Protein AF-A0A1A6HPC7-F1 (afdb_monomer_lite)

Sequence (100 aa):
SPCDPTFILSCAPCNVICSIIFQNRFDYKDQDFLTLMEKVNENVRILSSPWLQTNHNQQSEFTLEHLTITVSDLFGAGTETTSTTLRYALLLLLKHPHVT

Organism: Neotoma lepida (NCBI:txid56216)

Secondary structure (DSSP, 8-state):
----HHHHHHHHHHHHHHHHHHS----TT-HHHHHHHHHHHHHHHHHTSHHHHHHTTS----SHHHHHHHHHHHHHHHHHHHHHHHHHHHHHHHH-GGG-

Foldseek 3Di:
DPPPCLLVLLLVLVQVLCCVVVVDGDDSPHPVSVVVVVVLVVVVVVCPDVVVVVCPVDDPPDDVVVVVVVSSCCSVVRRVVRSVVVVVVVVVCVVCVVVD

Inter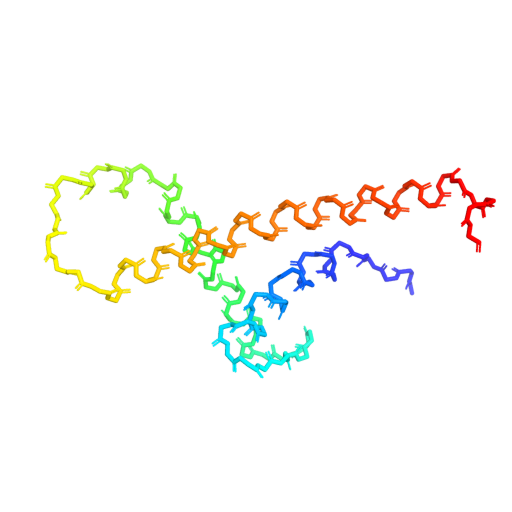Pro domains:
  IPR001128 Cytochrome P450 [PF00067] (54-99)
  IPR036396 Cytochrome P450 superfamily [G3DSA:1.10.630.10] (1-54)
  IPR036396 Cytochrome P450 superfamily [G3DSA:1.10.630.10] (55-100)
  IPR036396 Cytochrome P450 superfamily [SSF48264] (2-99)
  IPR050182 Cytochrome P450 family 2 [PTHR24300] (55-99)

pLDDT: mean 73.65, std 10.88, range [44.19, 90.75]

Structure (mmCIF, N/CA/C/O backbone):
data_AF-A0A1A6HPC7-F1
#
_entry.id   AF-A0A1A6HPC7-F1
#
loop_
_atom_site.group_PDB
_atom_site.id
_atom_site.type_symbol
_atom_site.label_atom_id
_atom_site.label_alt_id
_atom_site.label_comp_id
_atom_site.label_asym_id
_atom_site.label_entity_id
_atom_site.label_seq_id
_atom_site.pdbx_PDB_ins_code
_atom_site.Cartn_x
_atom_site.Cartn_y
_atom_site.Cartn_z
_atom_site.occupancy
_atom_site.B_iso_or_equiv
_atom_site.auth_seq_id
_atom_site.auth_comp_id
_atom_site.auth_asym_id
_atom_site.auth_atom_id
_atom_site.pdbx_PDB_model_num
ATOM 1 N N . SER A 1 1 ? 2.370 12.347 -19.852 1.00 44.19 1 SER A N 1
ATOM 2 C CA . SER A 1 1 ? 3.650 12.168 -19.139 1.00 44.19 1 SER A CA 1
ATOM 3 C C . SER A 1 1 ? 3.810 10.719 -18.753 1.00 44.19 1 SER A C 1
ATOM 5 O O . SER A 1 1 ? 2.773 10.102 -18.523 1.00 44.19 1 SER A O 1
ATOM 7 N N . PRO A 1 2 ? 5.033 10.161 -18.697 1.00 55.38 2 PRO A N 1
ATOM 8 C CA . PRO A 1 2 ? 5.208 8.819 -18.156 1.00 55.38 2 PRO A CA 1
ATOM 9 C C . PRO A 1 2 ? 4.604 8.823 -16.750 1.00 55.38 2 PRO A C 1
ATOM 11 O O . PRO A 1 2 ? 4.884 9.728 -15.963 1.00 55.38 2 PRO A O 1
ATOM 14 N N . CYS A 1 3 ? 3.667 7.913 -16.494 1.00 60.69 3 CYS A N 1
ATOM 15 C CA . CYS A 1 3 ? 3.050 7.777 -15.183 1.00 60.69 3 CYS A CA 1
ATOM 16 C C . CYS A 1 3 ? 4.166 7.503 -14.175 1.00 60.69 3 CYS A C 1
ATOM 18 O O . CYS A 1 3 ? 4.925 6.562 -14.381 1.00 60.69 3 CYS A O 1
ATOM 20 N N . ASP A 1 4 ? 4.291 8.320 -13.129 1.00 69.94 4 ASP A N 1
ATOM 21 C CA . ASP A 1 4 ? 5.218 8.035 -12.036 1.00 69.94 4 ASP A CA 1
ATOM 22 C C . ASP A 1 4 ? 4.735 6.758 -11.322 1.00 69.94 4 ASP A C 1
ATOM 24 O O . ASP A 1 4 ? 3.683 6.781 -10.673 1.00 69.94 4 ASP A O 1
ATOM 28 N N . PRO A 1 5 ? 5.447 5.622 -11.455 1.00 74.25 5 PRO A N 1
ATOM 29 C CA . PRO A 1 5 ? 4.994 4.361 -10.886 1.00 74.25 5 PRO A CA 1
ATOM 30 C C . PRO A 1 5 ? 5.111 4.361 -9.359 1.00 74.25 5 PRO A C 1
ATOM 32 O O . PRO A 1 5 ? 4.539 3.485 -8.720 1.00 74.25 5 PRO A O 1
ATOM 35 N N . THR A 1 6 ? 5.810 5.336 -8.761 1.00 76.12 6 THR A N 1
ATOM 36 C CA . THR A 1 6 ? 6.028 5.434 -7.311 1.00 76.12 6 THR A 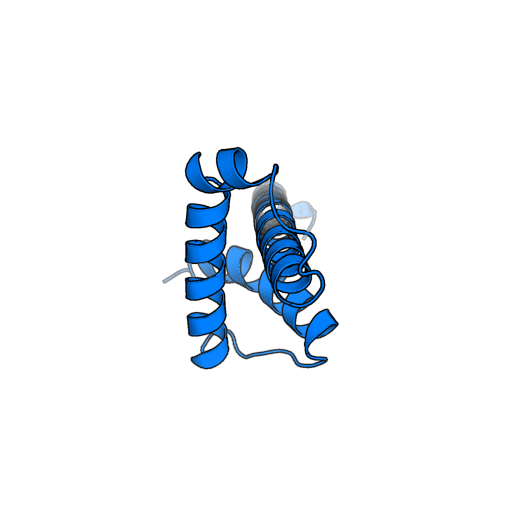CA 1
ATOM 37 C C . THR A 1 6 ? 4.725 5.346 -6.528 1.00 76.12 6 THR A C 1
ATOM 39 O O . THR A 1 6 ? 4.655 4.623 -5.540 1.00 76.12 6 THR A O 1
ATOM 42 N N . PHE A 1 7 ? 3.684 6.034 -6.993 1.00 73.50 7 PHE A N 1
ATOM 43 C CA . PHE A 1 7 ? 2.384 6.026 -6.333 1.00 73.50 7 PHE A CA 1
ATOM 44 C C . PHE A 1 7 ? 1.715 4.646 -6.403 1.00 73.50 7 PHE A C 1
ATOM 46 O O . PHE A 1 7 ? 1.334 4.080 -5.383 1.00 73.50 7 PHE A O 1
ATOM 53 N N . ILE A 1 8 ? 1.642 4.055 -7.600 1.00 77.88 8 ILE A N 1
ATOM 54 C CA . ILE A 1 8 ? 0.987 2.756 -7.821 1.00 77.88 8 ILE A CA 1
ATOM 55 C C . ILE A 1 8 ? 1.718 1.637 -7.072 1.00 77.88 8 ILE A C 1
ATOM 57 O O . ILE A 1 8 ? 1.077 0.780 -6.468 1.00 77.88 8 ILE A O 1
AT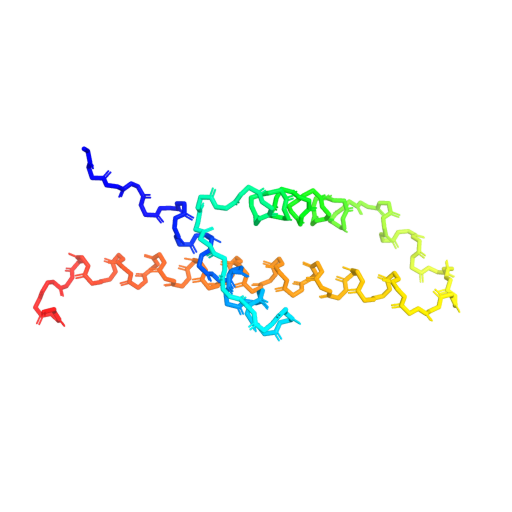OM 61 N N . LEU A 1 9 ? 3.052 1.658 -7.078 1.00 80.62 9 LEU A N 1
ATOM 62 C CA . LEU A 1 9 ? 3.875 0.666 -6.390 1.00 80.62 9 LEU A CA 1
ATOM 63 C C . LEU A 1 9 ? 3.709 0.719 -4.870 1.00 80.62 9 LEU A C 1
ATOM 65 O O . LEU A 1 9 ? 3.746 -0.326 -4.227 1.00 80.62 9 LEU A O 1
ATOM 69 N N . SER A 1 10 ? 3.460 1.902 -4.308 1.00 73.81 10 SER A N 1
ATOM 70 C CA . SER A 1 10 ? 3.151 2.064 -2.886 1.00 73.81 10 SER A CA 1
ATOM 71 C C . SER A 1 10 ? 1.705 1.699 -2.545 1.00 73.81 10 SER A C 1
ATOM 73 O O . SER A 1 10 ? 1.451 1.200 -1.457 1.00 73.81 10 SER A O 1
ATOM 75 N N . CYS A 1 11 ? 0.749 1.880 -3.457 1.00 73.75 11 CYS A N 1
ATOM 76 C CA . CYS A 1 11 ? -0.654 1.540 -3.198 1.00 73.75 11 CYS A CA 1
ATOM 77 C C . CYS A 1 11 ? -0.999 0.063 -3.451 1.00 73.75 11 CYS A C 1
ATOM 79 O O . CYS A 1 11 ? -1.933 -0.464 -2.845 1.00 73.75 11 CYS A O 1
ATOM 81 N N . ALA A 1 12 ? -0.289 -0.622 -4.349 1.00 81.56 12 ALA A N 1
ATOM 82 C CA . ALA A 1 12 ? -0.597 -2.006 -4.713 1.00 81.56 12 ALA A CA 1
ATOM 83 C C . ALA A 1 12 ? -0.516 -3.005 -3.536 1.00 81.56 12 ALA A C 1
ATOM 85 O O . ALA A 1 12 ? -1.453 -3.792 -3.377 1.00 81.56 12 ALA A O 1
ATOM 86 N N . PRO A 1 13 ? 0.515 -2.976 -2.668 1.00 79.81 13 PRO A N 1
ATOM 87 C CA . PRO A 1 13 ? 0.605 -3.881 -1.521 1.00 79.81 13 PRO A CA 1
ATOM 88 C C . PRO A 1 13 ? -0.535 -3.663 -0.526 1.00 79.81 13 PRO A C 1
ATOM 90 O O . PRO A 1 13 ? -1.174 -4.615 -0.082 1.00 79.81 13 PRO A O 1
ATOM 93 N N . CYS A 1 14 ? -0.849 -2.399 -0.246 1.00 77.94 14 CYS A N 1
ATOM 94 C CA . CYS A 1 14 ? -1.966 -2.007 0.595 1.00 77.94 14 CYS A CA 1
ATOM 95 C C . CYS A 1 14 ? -3.295 -2.569 0.101 1.00 77.94 14 CYS A C 1
ATOM 97 O O . CYS A 1 14 ? -4.091 -3.074 0.884 1.00 77.94 14 CYS A O 1
ATOM 99 N N . ASN A 1 15 ? -3.536 -2.513 -1.207 1.00 77.50 15 ASN A N 1
ATOM 100 C CA . ASN A 1 15 ? -4.775 -3.008 -1.794 1.00 77.50 15 ASN A CA 1
ATOM 101 C C . ASN A 1 15 ? -4.860 -4.547 -1.738 1.00 77.50 15 ASN A C 1
ATOM 103 O O . ASN A 1 15 ? -5.939 -5.111 -1.561 1.00 77.50 15 ASN A O 1
ATOM 107 N N . VAL A 1 16 ? -3.719 -5.246 -1.812 1.00 83.25 16 VAL A N 1
ATOM 108 C CA . VAL A 1 16 ? -3.651 -6.694 -1.549 1.00 83.25 16 VAL A CA 1
ATOM 109 C C . VAL A 1 16 ? -4.012 -6.997 -0.093 1.00 83.25 16 VAL A C 1
ATOM 111 O O . VAL A 1 16 ? -4.847 -7.867 0.145 1.00 83.25 16 VAL A O 1
ATOM 114 N N . ILE A 1 17 ? -3.470 -6.252 0.870 1.00 81.69 17 ILE A N 1
ATOM 115 C CA . ILE A 1 17 ? -3.791 -6.418 2.296 1.00 81.69 17 ILE A CA 1
ATOM 116 C C . ILE A 1 17 ? -5.275 -6.111 2.559 1.00 81.69 17 ILE A C 1
ATOM 118 O O . ILE A 1 17 ? -5.965 -6.920 3.181 1.00 81.69 17 ILE A O 1
ATOM 122 N N . CYS A 1 18 ? -5.808 -5.017 2.001 1.00 75.81 18 CYS A N 1
ATOM 123 C CA . CYS A 1 18 ? -7.238 -4.701 2.036 1.00 75.81 18 CYS A CA 1
ATOM 124 C C . CYS A 1 18 ? -8.090 -5.845 1.476 1.00 75.81 18 CYS A C 1
ATOM 126 O O . CYS A 1 18 ? -9.116 -6.177 2.059 1.00 75.81 18 CYS A O 1
ATOM 128 N N . SER A 1 19 ? -7.659 -6.494 0.392 1.00 80.44 19 SER A N 1
ATOM 129 C CA . SER A 1 19 ? -8.392 -7.629 -0.179 1.00 80.44 19 SER A CA 1
ATOM 130 C C . SER A 1 19 ? -8.392 -8.870 0.711 1.00 80.44 19 SER A C 1
ATOM 132 O O . SER A 1 19 ? -9.344 -9.639 0.670 1.00 80.44 19 SER A O 1
ATOM 134 N N . ILE A 1 20 ? -7.376 -9.053 1.556 1.00 80.94 20 ILE A N 1
ATOM 135 C CA . ILE A 1 20 ? -7.340 -10.151 2.528 1.00 80.94 20 ILE A CA 1
ATOM 136 C C . ILE A 1 20 ? -8.296 -9.847 3.689 1.00 80.94 20 ILE A C 1
ATOM 138 O O . ILE A 1 20 ? -9.091 -10.705 4.068 1.00 80.94 20 ILE A O 1
ATOM 142 N N . ILE A 1 21 ? -8.252 -8.618 4.212 1.00 76.25 21 ILE A N 1
ATOM 143 C CA . ILE A 1 21 ? -9.010 -8.198 5.401 1.00 76.25 21 ILE A CA 1
ATOM 144 C C . ILE A 1 21 ? -10.493 -7.972 5.084 1.00 76.25 21 ILE A C 1
ATOM 146 O O . ILE A 1 21 ? -11.365 -8.467 5.792 1.00 76.25 21 ILE A O 1
ATOM 150 N N . PHE A 1 22 ? -10.784 -7.231 4.018 1.00 77.06 22 PHE A N 1
ATOM 151 C CA . PHE A 1 22 ? -12.135 -6.792 3.659 1.00 77.06 22 PHE A CA 1
ATOM 152 C C . PHE A 1 22 ? -12.772 -7.643 2.559 1.00 77.06 22 PHE A C 1
ATOM 154 O O . PHE A 1 22 ? -13.911 -7.382 2.181 1.00 77.06 22 PHE A O 1
ATOM 161 N N . GLN A 1 23 ? -12.044 -8.630 2.017 1.00 78.50 23 GLN A N 1
ATOM 162 C CA . GLN A 1 23 ? -12.482 -9.454 0.879 1.00 78.50 23 GLN A CA 1
ATOM 163 C C . GLN A 1 23 ? -12.876 -8.624 -0.361 1.00 78.50 23 GLN A C 1
ATOM 165 O O . GLN A 1 23 ? -13.568 -9.116 -1.250 1.00 78.50 23 GLN A O 1
ATOM 170 N N . ASN A 1 24 ? -12.412 -7.369 -0.447 1.00 72.56 24 ASN A N 1
ATOM 171 C CA . ASN A 1 24 ? -12.712 -6.437 -1.531 1.00 72.56 24 ASN A CA 1
ATOM 172 C C . ASN A 1 24 ? -11.440 -5.744 -2.042 1.00 72.56 24 ASN A C 1
ATOM 174 O O . ASN A 1 24 ? -10.524 -5.462 -1.268 1.00 72.56 24 ASN A O 1
ATOM 178 N N . ARG A 1 25 ? -11.388 -5.453 -3.346 1.00 71.12 25 ARG A N 1
ATOM 179 C CA . ARG A 1 25 ? -10.321 -4.643 -3.957 1.00 71.12 25 ARG A CA 1
ATOM 180 C C . ARG A 1 25 ? -10.872 -3.257 -4.253 1.00 71.12 25 ARG A C 1
ATOM 182 O O . ARG A 1 25 ? -11.910 -3.142 -4.898 1.00 71.12 25 ARG A O 1
ATOM 189 N N . PHE A 1 26 ? -10.169 -2.228 -3.804 1.00 76.12 26 PHE A N 1
ATOM 190 C CA . PHE A 1 26 ? -10.578 -0.842 -4.008 1.00 76.12 26 PHE A CA 1
ATOM 191 C C . PHE A 1 26 ? -9.917 -0.267 -5.265 1.00 76.12 26 PHE A C 1
ATOM 193 O O . PHE A 1 26 ? -8.815 -0.680 -5.636 1.00 76.12 26 PHE A O 1
ATOM 200 N N . ASP A 1 27 ? -10.575 0.670 -5.948 1.00 78.25 27 ASP A N 1
ATOM 201 C CA . ASP A 1 27 ? -9.925 1.433 -7.019 1.00 78.25 27 ASP A CA 1
ATOM 202 C C . ASP A 1 27 ? -8.835 2.333 -6.407 1.00 78.25 27 ASP A C 1
ATOM 204 O O . ASP A 1 27 ? -8.977 2.830 -5.294 1.00 78.25 27 ASP A O 1
ATOM 208 N N . TYR A 1 28 ? -7.735 2.582 -7.117 1.00 74.75 28 TYR A N 1
ATOM 209 C CA . TYR A 1 28 ? -6.679 3.478 -6.626 1.00 74.75 28 TYR A CA 1
ATOM 210 C C . TYR A 1 28 ? -7.112 4.951 -6.535 1.00 74.75 28 TYR A C 1
ATOM 212 O O . TYR A 1 28 ? -6.387 5.768 -5.972 1.00 74.75 28 TYR A O 1
ATOM 220 N N . LYS A 1 29 ? -8.271 5.297 -7.102 1.00 77.50 29 LYS A N 1
ATOM 221 C CA . LYS A 1 29 ? -8.938 6.598 -6.963 1.00 77.50 29 LYS A CA 1
ATOM 222 C C . LYS A 1 29 ? -10.078 6.578 -5.945 1.00 77.50 29 LYS A C 1
ATOM 224 O O . LYS A 1 29 ? -10.755 7.590 -5.791 1.00 77.50 29 LYS A O 1
ATOM 229 N N . ASP A 1 30 ? -10.331 5.436 -5.312 1.00 84.25 30 ASP A N 1
ATOM 230 C CA . ASP A 1 30 ? -11.373 5.308 -4.306 1.00 84.25 30 ASP A CA 1
ATOM 231 C C . ASP A 1 30 ? -11.015 6.152 -3.077 1.00 84.25 30 ASP A C 1
ATOM 233 O O . ASP A 1 30 ? -9.931 6.026 -2.500 1.00 84.25 30 ASP A O 1
ATOM 237 N N . GLN A 1 31 ? -11.920 7.050 -2.697 1.00 79.69 31 GLN A N 1
ATOM 238 C CA . GLN A 1 31 ? -11.634 8.027 -1.657 1.00 79.69 31 GLN A CA 1
ATOM 239 C C . GLN A 1 31 ? -11.595 7.399 -0.260 1.00 79.69 31 GLN A C 1
ATOM 241 O O . GLN A 1 31 ? -10.846 7.877 0.596 1.00 79.69 31 GLN A O 1
ATOM 246 N N . ASP A 1 32 ? -12.333 6.309 -0.036 1.00 77.81 32 ASP A N 1
ATOM 247 C CA . ASP A 1 32 ? -12.298 5.574 1.228 1.00 77.81 32 ASP A CA 1
ATOM 248 C C . ASP A 1 32 ? -10.962 4.839 1.367 1.00 77.81 32 ASP A C 1
ATOM 250 O O . ASP A 1 32 ? -10.343 4.870 2.433 1.00 77.81 32 ASP A O 1
ATOM 254 N N . PHE A 1 33 ? -10.455 4.264 0.273 1.00 76.50 33 PHE A N 1
ATOM 255 C CA . PHE A 1 33 ? -9.125 3.662 0.229 1.00 76.50 33 PHE A CA 1
ATOM 256 C C . PHE A 1 33 ? -8.013 4.689 0.464 1.00 76.50 33 PHE A C 1
ATOM 258 O O . PHE A 1 33 ? -7.115 4.444 1.268 1.00 76.50 33 PHE A O 1
ATOM 265 N N . LEU A 1 34 ? -8.076 5.857 -0.180 1.00 76.94 34 LEU A N 1
ATOM 266 C CA . LEU A 1 34 ? -7.095 6.927 0.032 1.00 76.94 34 LEU A CA 1
ATOM 267 C C . LEU A 1 34 ? -7.133 7.462 1.472 1.00 76.94 34 LEU A C 1
ATOM 269 O O . LEU A 1 34 ? -6.082 7.648 2.085 1.00 76.94 34 LEU A O 1
ATOM 273 N N . THR A 1 35 ? -8.328 7.618 2.047 1.00 81.31 35 THR A N 1
ATOM 274 C CA . THR A 1 35 ? -8.506 8.019 3.454 1.00 81.31 35 THR A CA 1
ATOM 275 C C . THR A 1 35 ? -7.960 6.960 4.413 1.00 81.31 35 THR A C 1
ATOM 277 O O . THR A 1 35 ? -7.345 7.285 5.429 1.00 81.31 35 THR A O 1
ATOM 280 N N . LEU A 1 36 ? -8.161 5.676 4.104 1.00 75.81 36 LEU A N 1
ATOM 281 C CA . LEU A 1 36 ? -7.591 4.571 4.868 1.00 75.81 36 LEU A CA 1
ATOM 282 C C . LEU A 1 36 ? -6.060 4.591 4.807 1.00 75.81 36 LEU A C 1
ATOM 284 O O . LEU A 1 36 ? -5.417 4.454 5.844 1.00 75.81 36 LEU A O 1
ATOM 288 N N . MET A 1 37 ? -5.477 4.798 3.624 1.00 74.62 37 MET A N 1
ATOM 289 C CA . MET A 1 37 ? -4.027 4.917 3.442 1.00 74.62 37 MET A CA 1
ATOM 290 C C . MET A 1 37 ? -3.430 6.063 4.255 1.00 74.62 37 MET A C 1
ATOM 292 O O . MET A 1 37 ? -2.392 5.889 4.893 1.00 74.62 37 MET A O 1
ATOM 296 N N . GLU A 1 38 ? -4.088 7.221 4.263 1.00 78.94 38 GLU A N 1
ATOM 297 C CA . GLU A 1 38 ? -3.649 8.379 5.038 1.00 78.94 38 GLU A CA 1
ATOM 298 C C . GLU A 1 38 ? -3.666 8.073 6.539 1.00 78.94 38 GLU A C 1
ATOM 300 O O . GLU A 1 38 ? -2.657 8.264 7.217 1.00 78.94 38 GLU A O 1
ATOM 305 N N . LYS A 1 39 ? -4.753 7.471 7.038 1.00 72.19 39 LYS A N 1
ATOM 306 C CA . LYS A 1 39 ? -4.868 7.046 8.442 1.00 72.19 39 LYS A CA 1
ATOM 307 C C . LYS A 1 39 ? -3.841 5.986 8.829 1.00 72.19 39 LYS A C 1
ATOM 309 O O . LYS A 1 39 ? -3.276 6.055 9.915 1.00 72.19 39 LYS A O 1
ATOM 314 N N . VAL A 1 40 ? -3.574 5.017 7.955 1.00 72.38 40 VAL A N 1
ATOM 315 C CA . VAL A 1 40 ? -2.529 4.005 8.168 1.00 72.38 40 VAL A CA 1
ATOM 316 C C . VAL A 1 40 ? -1.157 4.673 8.267 1.00 72.38 40 VAL A C 1
ATOM 318 O O . VAL A 1 40 ? -0.400 4.377 9.188 1.00 72.38 40 VAL A O 1
ATOM 321 N N . ASN A 1 41 ? -0.849 5.611 7.371 1.00 72.56 41 ASN A N 1
ATOM 322 C CA . ASN A 1 41 ? 0.417 6.340 7.383 1.00 72.56 41 ASN A CA 1
ATOM 323 C C . ASN A 1 41 ? 0.578 7.205 8.648 1.00 72.56 41 ASN A C 1
ATOM 325 O O . ASN A 1 41 ? 1.654 7.248 9.247 1.00 72.56 41 ASN A O 1
ATOM 329 N N . GLU A 1 42 ? -0.493 7.858 9.102 1.00 72.62 42 GLU A N 1
ATOM 330 C CA . GLU A 1 42 ? -0.491 8.581 10.376 1.00 72.62 42 GLU A CA 1
ATOM 331 C C . GLU A 1 42 ? -0.314 7.649 11.575 1.00 72.62 42 GLU A C 1
ATOM 333 O O . GLU A 1 42 ? 0.492 7.943 12.457 1.00 72.62 42 GLU A O 1
ATOM 338 N N . ASN A 1 43 ? -0.989 6.500 11.587 1.00 67.69 43 ASN A N 1
ATOM 339 C CA . ASN A 1 43 ? -0.850 5.509 12.648 1.00 67.69 43 ASN A CA 1
ATOM 340 C C . ASN A 1 43 ? 0.571 4.947 12.720 1.00 67.69 43 ASN A C 1
ATOM 342 O O . ASN A 1 43 ? 1.110 4.847 13.816 1.00 67.69 43 ASN A O 1
ATOM 346 N N . VAL A 1 44 ? 1.215 4.647 11.587 1.00 67.31 44 VAL A N 1
ATOM 347 C CA . VAL A 1 44 ? 2.628 4.222 11.545 1.00 67.31 44 VAL A CA 1
ATOM 348 C C . VAL A 1 44 ? 3.544 5.318 12.102 1.00 67.31 44 VAL A C 1
ATOM 350 O O . VAL A 1 44 ? 4.463 5.033 12.874 1.00 67.31 44 VAL A O 1
ATOM 353 N N . ARG A 1 45 ? 3.275 6.592 11.786 1.00 68.56 45 ARG A N 1
ATOM 354 C CA . ARG A 1 45 ? 4.008 7.744 12.345 1.00 68.56 45 ARG A CA 1
ATOM 355 C C . ARG A 1 45 ? 3.824 7.875 13.861 1.00 68.56 45 ARG A C 1
ATOM 357 O O . ARG A 1 45 ? 4.752 8.263 14.565 1.00 68.56 45 ARG A O 1
ATOM 364 N N . ILE A 1 46 ? 2.636 7.556 14.371 1.00 68.19 46 ILE A N 1
ATOM 365 C CA . ILE A 1 46 ? 2.337 7.568 15.806 1.00 68.19 46 ILE A CA 1
ATOM 366 C C . ILE A 1 46 ? 2.981 6.354 16.500 1.00 68.19 46 ILE A C 1
ATOM 368 O O . ILE A 1 46 ? 3.636 6.538 17.523 1.00 68.19 46 ILE A O 1
ATOM 372 N N . LEU A 1 47 ? 2.882 5.147 15.926 1.00 64.00 47 LEU A N 1
ATOM 373 C CA . LEU A 1 47 ? 3.488 3.890 16.410 1.00 64.00 47 LEU A CA 1
ATOM 374 C C . LEU A 1 47 ? 5.012 3.954 16.502 1.00 64.00 47 LEU A C 1
ATOM 376 O O . LEU A 1 47 ? 5.597 3.460 17.460 1.00 64.00 47 LEU A O 1
ATOM 380 N N . SER A 1 48 ? 5.651 4.619 15.543 1.00 64.56 48 SER A N 1
ATOM 381 C CA . SER A 1 48 ? 7.096 4.873 15.559 1.00 64.56 48 SER A CA 1
ATOM 382 C C . SER A 1 48 ? 7.518 5.957 16.560 1.00 64.56 48 SER A C 1
ATOM 384 O O . SER A 1 48 ? 8.715 6.141 16.798 1.00 64.56 48 SER A O 1
ATOM 386 N N . SER A 1 49 ? 6.569 6.667 17.184 1.00 71.81 49 SER A N 1
ATOM 387 C CA . SER A 1 49 ? 6.885 7.683 18.184 1.00 71.81 49 SER A CA 1
ATOM 388 C C . SER A 1 49 ? 7.254 7.053 19.542 1.00 71.81 49 SER A C 1
ATOM 390 O O . SER A 1 49 ? 6.675 6.041 19.946 1.00 71.81 49 SER A O 1
ATOM 392 N N . PRO A 1 50 ? 8.177 7.664 20.310 1.00 64.75 50 PRO A N 1
ATOM 393 C CA . PRO A 1 50 ? 8.605 7.138 21.611 1.00 64.75 50 PRO A CA 1
ATOM 394 C C . PRO A 1 50 ? 7.473 6.963 22.638 1.00 64.75 50 PRO A C 1
ATOM 396 O O . PRO A 1 50 ? 7.596 6.158 23.558 1.00 64.75 50 PRO A O 1
ATOM 399 N N . TRP A 1 51 ? 6.363 7.690 22.475 1.00 63.72 51 TRP A N 1
ATOM 400 C CA . TRP A 1 51 ? 5.218 7.689 23.388 1.00 63.72 51 TRP A CA 1
ATOM 401 C C . TRP A 1 51 ? 4.500 6.339 23.465 1.00 63.72 51 TRP A C 1
ATOM 403 O O . TRP A 1 51 ? 4.012 5.960 24.531 1.00 63.72 51 TRP A O 1
ATOM 413 N N . LEU A 1 52 ? 4.449 5.587 22.362 1.00 60.84 52 LEU A N 1
ATOM 414 C CA . LEU A 1 52 ? 3.849 4.251 22.364 1.00 60.84 52 LEU A CA 1
ATOM 415 C C . LEU A 1 52 ? 4.776 3.219 23.011 1.00 60.84 52 LEU A C 1
ATOM 417 O O . LEU A 1 52 ? 4.302 2.399 23.794 1.00 60.84 52 LEU A O 1
ATOM 421 N N . GLN A 1 53 ? 6.096 3.344 22.825 1.00 56.16 53 GLN A N 1
ATOM 422 C CA . GLN A 1 53 ? 7.084 2.485 23.493 1.00 56.16 53 GLN A CA 1
ATOM 423 C C . GLN A 1 53 ? 7.026 2.595 25.026 1.00 56.16 53 GLN A C 1
ATOM 425 O O . GLN A 1 53 ? 7.218 1.603 25.726 1.00 56.16 53 GLN A O 1
ATOM 430 N N . THR A 1 54 ? 6.687 3.771 25.563 1.00 56.16 54 THR A N 1
ATOM 431 C CA . THR A 1 54 ? 6.541 3.984 27.013 1.00 56.16 54 THR A CA 1
ATOM 432 C C . THR A 1 54 ? 5.240 3.434 27.613 1.00 56.16 54 THR A C 1
ATOM 434 O O . THR A 1 54 ? 5.190 3.218 28.821 1.00 56.16 54 THR A O 1
ATOM 437 N N . ASN A 1 55 ? 4.205 3.168 26.802 1.00 54.00 55 ASN A N 1
ATOM 438 C CA . ASN A 1 55 ? 2.911 2.633 27.261 1.00 54.00 55 ASN A CA 1
ATOM 439 C C . ASN A 1 55 ? 2.822 1.090 27.217 1.00 54.00 55 ASN A C 1
ATOM 441 O O . ASN A 1 55 ? 1.837 0.522 27.680 1.00 54.00 55 ASN A O 1
ATOM 445 N N . HIS A 1 56 ? 3.868 0.385 26.759 1.00 49.59 56 HIS A N 1
ATOM 446 C CA . HIS A 1 56 ? 3.919 -1.090 26.735 1.00 49.59 56 HIS A CA 1
ATOM 447 C C . HIS A 1 56 ? 3.789 -1.770 28.113 1.00 49.59 56 HIS A C 1
ATOM 449 O O . HIS A 1 56 ? 3.602 -2.984 28.175 1.00 49.59 56 HIS A O 1
ATOM 455 N N . ASN A 1 57 ? 3.871 -1.016 29.214 1.00 50.62 57 ASN A N 1
ATOM 456 C CA . ASN A 1 57 ? 3.760 -1.561 30.568 1.00 50.62 57 ASN A CA 1
ATOM 457 C C . ASN A 1 57 ? 2.336 -1.573 31.137 1.00 50.62 57 ASN A C 1
ATOM 459 O O . ASN A 1 57 ? 2.149 -2.071 32.248 1.00 50.62 57 ASN A O 1
ATOM 463 N N . GLN A 1 58 ? 1.329 -1.055 30.427 1.00 53.22 58 GLN A N 1
ATOM 464 C CA . GLN A 1 58 ? -0.014 -0.979 30.994 1.00 53.22 58 GLN A CA 1
ATOM 465 C C . GLN A 1 58 ? -1.102 -1.009 29.914 1.00 53.22 58 GLN A C 1
ATOM 467 O O . GLN A 1 58 ? -1.528 0.042 29.474 1.00 53.22 58 GLN A O 1
ATOM 472 N N . GLN A 1 59 ? -1.591 -2.192 29.521 1.00 49.34 59 GLN A N 1
ATOM 473 C CA . GLN A 1 59 ? -3.039 -2.472 29.514 1.00 49.34 59 GLN A CA 1
ATOM 474 C C . GLN A 1 59 ? -3.381 -3.860 28.976 1.00 49.34 59 GLN A C 1
ATOM 476 O O . GLN A 1 59 ? -3.050 -4.245 27.864 1.00 49.34 59 GLN A O 1
ATOM 481 N N . SER A 1 60 ? -4.134 -4.569 29.811 1.00 51.53 60 SER A N 1
ATOM 482 C CA . SER A 1 60 ? -4.819 -5.835 29.571 1.00 51.53 60 SER A CA 1
ATOM 483 C C . SER A 1 60 ? -6.229 -5.623 28.979 1.00 51.53 60 SER A C 1
ATOM 485 O O . SER A 1 60 ? -7.107 -6.461 29.173 1.00 51.53 60 SER A O 1
ATOM 487 N N . GLU A 1 61 ? -6.479 -4.536 28.243 1.00 51.38 61 GLU A N 1
ATOM 488 C CA . GLU A 1 61 ? -7.798 -4.251 27.650 1.00 51.38 61 GLU A CA 1
ATOM 489 C C . GLU A 1 61 ? -7.816 -4.648 26.166 1.00 51.38 61 GLU A C 1
ATOM 491 O O . GLU A 1 61 ? -7.831 -3.861 25.224 1.00 51.38 61 GLU A O 1
ATOM 496 N N . PHE A 1 62 ? -7.690 -5.962 25.990 1.00 59.81 62 PHE A N 1
ATOM 497 C CA . PHE A 1 62 ? -7.352 -6.640 24.752 1.00 59.81 62 PHE A CA 1
ATOM 498 C C . PHE A 1 62 ? -8.590 -6.873 23.881 1.00 59.81 62 PHE A C 1
ATOM 500 O O . PHE A 1 62 ? -9.445 -7.668 24.255 1.00 59.81 62 PHE A O 1
ATOM 507 N N . THR A 1 63 ? -8.666 -6.239 22.703 1.00 59.50 63 THR A N 1
ATOM 508 C CA . THR A 1 63 ? -8.939 -6.901 21.399 1.00 59.50 63 THR A CA 1
ATOM 509 C C . THR A 1 63 ? -8.849 -5.876 20.261 1.00 59.50 63 THR A C 1
ATOM 511 O O . THR A 1 63 ? -8.102 -6.091 19.311 1.00 59.50 63 THR A O 1
ATOM 514 N N . LEU A 1 64 ? -9.559 -4.742 20.354 1.00 58.09 64 LEU A N 1
ATOM 515 C CA . LEU A 1 64 ? -9.635 -3.759 19.257 1.00 58.09 64 LEU A CA 1
ATOM 516 C C . LEU A 1 64 ? -8.353 -2.935 19.082 1.00 58.09 64 LEU A C 1
ATOM 518 O O . LEU A 1 64 ? -7.946 -2.688 17.948 1.00 58.09 64 LEU A O 1
ATOM 522 N N . GLU A 1 65 ? -7.683 -2.552 20.170 1.00 66.50 65 GLU A N 1
ATOM 523 C CA . GLU A 1 65 ? -6.410 -1.822 20.084 1.00 66.50 65 GLU A CA 1
ATOM 524 C C . GLU A 1 65 ? -5.291 -2.712 19.538 1.00 66.50 65 GLU A C 1
ATOM 526 O O . GLU A 1 65 ? -4.603 -2.323 18.601 1.00 66.50 65 GLU A O 1
ATOM 531 N N . HIS A 1 66 ? -5.176 -3.955 20.017 1.00 68.50 66 HIS A N 1
ATOM 532 C CA . HIS A 1 66 ? -4.220 -4.927 19.473 1.00 68.50 66 HIS A CA 1
ATOM 533 C C . HIS A 1 66 ? -4.495 -5.259 18.009 1.00 68.50 66 HIS A C 1
ATOM 535 O O . HIS A 1 66 ? -3.553 -5.399 17.231 1.00 68.50 66 HIS A O 1
ATOM 541 N N . LEU A 1 67 ? -5.769 -5.360 17.619 1.00 65.50 67 LEU A N 1
ATOM 542 C CA . LEU A 1 67 ? -6.150 -5.513 16.220 1.00 65.50 67 LEU A CA 1
ATOM 543 C C . LEU A 1 67 ? -5.702 -4.295 15.407 1.00 65.50 67 LEU A C 1
ATOM 545 O O . LEU A 1 67 ? -5.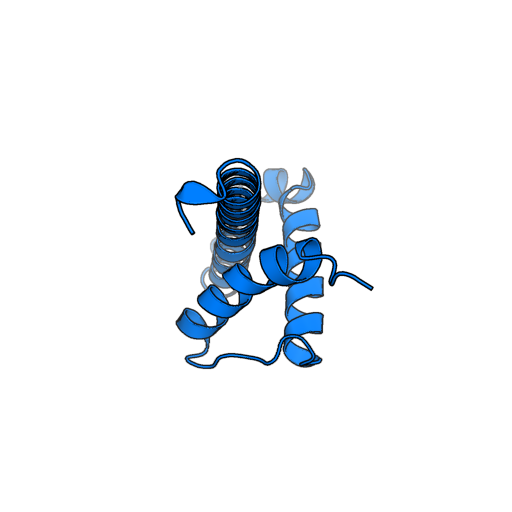102 -4.461 14.354 1.00 65.50 67 LEU A O 1
ATOM 549 N N . THR A 1 68 ? -5.926 -3.084 15.916 1.00 67.31 68 THR A N 1
ATOM 550 C CA . THR A 1 68 ? -5.528 -1.838 15.245 1.00 67.31 68 THR A CA 1
ATOM 551 C C . THR A 1 68 ? -4.011 -1.728 15.101 1.00 67.31 68 THR A C 1
ATOM 553 O O . THR A 1 68 ? -3.528 -1.374 14.025 1.00 67.31 68 THR A O 1
ATOM 556 N N . ILE A 1 69 ? -3.254 -2.086 16.140 1.00 72.69 69 ILE A N 1
ATOM 557 C CA . ILE A 1 69 ? -1.787 -2.130 16.121 1.00 72.69 69 ILE A CA 1
ATOM 558 C C . ILE A 1 69 ? -1.310 -3.170 15.107 1.00 72.69 69 ILE A C 1
ATOM 560 O O . ILE A 1 69 ? -0.522 -2.847 14.229 1.00 72.69 69 ILE A O 1
ATOM 564 N N . THR A 1 70 ? -1.845 -4.391 15.164 1.00 73.19 70 THR A N 1
ATOM 565 C CA . THR A 1 70 ? -1.444 -5.492 14.272 1.00 73.19 70 THR A CA 1
ATOM 566 C C . THR A 1 70 ? -1.765 -5.189 12.810 1.00 73.19 70 THR A C 1
ATOM 568 O O . THR A 1 70 ? -0.960 -5.466 11.926 1.00 73.19 70 THR A O 1
ATOM 571 N N . VAL A 1 71 ? -2.934 -4.601 12.538 1.00 73.44 71 VAL A N 1
ATOM 572 C CA . VAL A 1 71 ? -3.316 -4.153 11.194 1.00 73.44 71 VAL A CA 1
ATOM 573 C C . VAL A 1 71 ? -2.368 -3.049 10.732 1.00 73.44 71 VAL A C 1
ATOM 575 O O . VAL A 1 71 ? -1.866 -3.120 9.615 1.00 73.44 71 VAL A O 1
ATOM 578 N N . SER A 1 72 ? -2.063 -2.070 11.585 1.00 75.00 72 SER A N 1
ATOM 579 C CA . SER A 1 72 ? -1.137 -0.984 11.241 1.00 75.00 72 SER A CA 1
ATOM 580 C C . SER A 1 72 ? 0.280 -1.497 10.955 1.00 75.00 72 SER A C 1
ATOM 582 O O . SER A 1 72 ? 0.870 -1.092 9.955 1.00 75.00 72 SER A O 1
ATOM 584 N N . ASP A 1 73 ? 0.791 -2.438 11.754 1.00 78.69 73 ASP A N 1
ATOM 585 C CA . ASP A 1 73 ? 2.080 -3.106 11.526 1.00 78.69 73 ASP A CA 1
ATOM 586 C C . ASP A 1 73 ? 2.085 -3.897 10.214 1.00 78.69 73 ASP A C 1
ATOM 588 O O . ASP A 1 73 ? 3.021 -3.785 9.422 1.00 78.69 73 ASP A O 1
ATOM 592 N N . LEU A 1 74 ? 1.023 -4.664 9.945 1.00 81.31 74 LEU A N 1
ATOM 593 C CA . LEU A 1 74 ? 0.886 -5.440 8.713 1.00 81.31 74 LEU A CA 1
ATOM 594 C C . LEU A 1 74 ? 0.891 -4.535 7.477 1.00 81.31 74 LEU A C 1
ATOM 596 O O . LEU A 1 74 ? 1.587 -4.828 6.503 1.00 81.31 74 LEU A O 1
ATOM 600 N N . PHE A 1 75 ? 0.133 -3.436 7.514 1.00 80.06 75 PHE A N 1
ATOM 601 C CA . PHE A 1 75 ? 0.127 -2.457 6.433 1.00 80.06 75 PHE A CA 1
ATOM 602 C C . PHE A 1 75 ? 1.485 -1.775 6.289 1.00 80.06 75 PHE A C 1
ATOM 604 O O . PHE A 1 75 ? 1.989 -1.708 5.172 1.00 80.06 75 PHE A O 1
ATOM 611 N N . GLY A 1 76 ? 2.099 -1.310 7.379 1.00 78.56 76 GLY A N 1
ATOM 612 C CA . GLY A 1 76 ? 3.412 -0.667 7.337 1.00 78.56 76 GLY A CA 1
ATOM 613 C C . GLY A 1 76 ? 4.476 -1.582 6.729 1.00 78.56 76 GLY A C 1
ATOM 614 O O . GLY A 1 76 ? 5.052 -1.268 5.684 1.00 78.56 76 GLY A O 1
ATOM 615 N N . ALA A 1 77 ? 4.668 -2.761 7.323 1.00 82.44 77 ALA A N 1
ATOM 616 C CA . ALA A 1 77 ? 5.683 -3.719 6.894 1.00 82.44 77 ALA A CA 1
ATOM 617 C C . ALA A 1 77 ? 5.418 -4.266 5.482 1.00 82.44 77 ALA A C 1
ATOM 619 O O . ALA A 1 77 ? 6.331 -4.335 4.652 1.00 82.44 77 ALA A O 1
ATOM 620 N N . GLY A 1 78 ? 4.172 -4.644 5.179 1.00 80.56 78 GLY A N 1
ATOM 621 C CA . GLY A 1 78 ? 3.808 -5.214 3.882 1.00 80.56 78 GLY A CA 1
ATOM 622 C C . GLY A 1 78 ? 3.943 -4.211 2.736 1.00 80.56 78 GLY A C 1
ATOM 623 O O . GLY A 1 78 ? 4.370 -4.577 1.637 1.00 80.56 78 GLY A O 1
ATOM 624 N N . THR A 1 79 ? 3.637 -2.941 2.999 1.00 82.75 79 THR A N 1
ATOM 625 C CA . THR A 1 79 ? 3.708 -1.873 1.997 1.00 82.75 79 THR A CA 1
ATOM 626 C C . THR A 1 79 ? 5.126 -1.483 1.671 1.00 82.75 79 THR A C 1
ATOM 628 O O . THR A 1 79 ? 5.485 -1.436 0.494 1.00 82.75 79 THR A O 1
ATOM 631 N N . GLU A 1 80 ? 5.946 -1.249 2.691 1.00 80.31 80 GLU A N 1
ATOM 632 C CA . GLU A 1 80 ? 7.326 -0.828 2.491 1.00 80.31 80 GLU A CA 1
ATOM 633 C C . GLU A 1 80 ? 8.134 -1.902 1.756 1.00 80.31 80 GLU A C 1
ATOM 635 O O . GLU A 1 80 ? 8.763 -1.619 0.731 1.00 80.31 80 GLU A O 1
ATOM 640 N N . THR A 1 81 ? 8.063 -3.151 2.226 1.00 85.19 81 THR A N 1
ATOM 641 C CA . THR A 1 81 ? 8.821 -4.265 1.639 1.00 85.19 81 THR A CA 1
ATOM 642 C C . THR A 1 81 ? 8.393 -4.539 0.199 1.00 85.19 81 THR A C 1
ATOM 644 O O . THR A 1 81 ? 9.230 -4.522 -0.703 1.00 85.19 81 THR A O 1
ATOM 647 N N . THR A 1 82 ? 7.093 -4.706 -0.053 1.00 87.25 82 THR A N 1
ATOM 648 C CA . THR A 1 82 ? 6.586 -5.061 -1.385 1.00 87.25 82 THR A CA 1
ATOM 649 C C . THR A 1 82 ? 6.741 -3.913 -2.383 1.00 87.25 82 THR A C 1
ATOM 651 O O . THR A 1 82 ? 7.149 -4.160 -3.518 1.00 87.25 82 THR A O 1
ATOM 654 N N . SER A 1 83 ? 6.483 -2.657 -1.986 1.00 83.81 83 SER A N 1
ATOM 655 C CA . SER A 1 83 ? 6.695 -1.488 -2.860 1.00 83.81 83 SER A CA 1
ATOM 656 C C . SER A 1 83 ? 8.164 -1.373 -3.264 1.00 83.81 83 SER A C 1
ATOM 658 O O . SER A 1 83 ? 8.487 -1.212 -4.445 1.00 83.81 83 SER A O 1
ATOM 660 N N . THR A 1 84 ? 9.070 -1.559 -2.301 1.00 85.62 84 THR A N 1
ATOM 661 C CA . THR A 1 84 ? 10.514 -1.546 -2.543 1.00 85.62 84 THR A CA 1
ATOM 662 C C . THR A 1 84 ? 10.930 -2.683 -3.475 1.00 85.62 84 THR A C 1
ATOM 664 O O . THR A 1 84 ? 11.624 -2.439 -4.465 1.00 85.62 84 THR A O 1
ATOM 667 N N . THR A 1 85 ? 10.463 -3.913 -3.238 1.00 90.75 85 THR A N 1
ATOM 668 C CA . THR A 1 85 ? 10.737 -5.059 -4.119 1.00 90.75 85 THR A CA 1
ATOM 669 C C . THR A 1 85 ? 10.233 -4.816 -5.538 1.00 90.75 85 THR A C 1
ATOM 671 O O . THR A 1 85 ? 10.989 -5.024 -6.485 1.00 90.75 85 THR A O 1
ATOM 674 N N . LEU A 1 86 ? 8.997 -4.340 -5.710 1.00 86.88 86 LEU A N 1
ATOM 675 C CA . LEU A 1 86 ? 8.434 -4.064 -7.033 1.00 86.88 86 LEU A CA 1
ATOM 676 C C . LEU A 1 86 ? 9.182 -2.935 -7.750 1.00 86.88 86 LEU A C 1
ATOM 678 O O . LEU A 1 86 ? 9.421 -3.027 -8.954 1.00 86.88 86 LEU A O 1
ATOM 682 N N . ARG A 1 87 ? 9.606 -1.899 -7.018 1.00 86.00 87 ARG A N 1
ATOM 683 C CA . ARG A 1 87 ? 10.445 -0.821 -7.556 1.00 86.00 87 ARG A CA 1
ATOM 684 C C . ARG A 1 87 ? 11.766 -1.374 -8.085 1.00 86.00 87 ARG A C 1
ATOM 686 O O . ARG A 1 87 ? 12.131 -1.074 -9.220 1.00 86.00 87 ARG A O 1
ATOM 693 N N . TYR A 1 88 ? 12.466 -2.197 -7.307 1.00 88.94 88 TYR A N 1
ATOM 694 C CA . TYR A 1 88 ? 13.711 -2.818 -7.763 1.00 88.94 88 TYR A CA 1
ATOM 695 C C . TYR A 1 88 ? 13.489 -3.803 -8.915 1.00 88.94 88 TYR A C 1
ATOM 697 O O . TYR A 1 88 ? 14.270 -3.797 -9.864 1.00 88.94 88 TYR A O 1
ATOM 705 N N . ALA A 1 89 ? 12.417 -4.596 -8.883 1.00 89.44 89 ALA A N 1
ATOM 706 C CA . ALA A 1 89 ? 12.064 -5.509 -9.966 1.00 89.44 89 ALA A CA 1
ATOM 707 C C . ALA A 1 89 ? 11.824 -4.756 -11.284 1.00 89.44 89 ALA A C 1
ATOM 709 O O . ALA A 1 89 ? 12.381 -5.128 -12.314 1.00 89.44 89 ALA A O 1
ATOM 710 N N . LEU A 1 90 ? 11.075 -3.648 -11.248 1.00 86.44 90 LEU A N 1
ATOM 711 C CA . LEU A 1 90 ? 10.852 -2.800 -12.418 1.00 86.44 90 LEU A CA 1
ATOM 712 C C . LEU A 1 90 ? 12.163 -2.191 -12.936 1.00 86.44 90 LEU A C 1
ATOM 714 O O . LEU A 1 90 ? 12.408 -2.197 -14.140 1.00 86.44 90 LEU A O 1
ATOM 718 N N . LEU A 1 91 ? 13.032 -1.706 -12.042 1.00 87.88 91 LEU A N 1
ATOM 719 C CA . LEU A 1 91 ? 14.349 -1.182 -12.422 1.00 87.88 91 LEU A CA 1
ATOM 720 C C . LEU A 1 91 ? 15.231 -2.251 -13.084 1.00 87.88 91 LEU A C 1
ATOM 722 O O . LEU A 1 91 ? 15.937 -1.947 -14.046 1.00 87.88 91 LEU A O 1
ATOM 726 N N . LEU A 1 92 ? 15.182 -3.496 -12.603 1.00 88.88 92 LEU A N 1
ATOM 727 C CA . LEU A 1 92 ? 15.898 -4.619 -13.211 1.00 88.88 92 LEU A CA 1
ATOM 728 C C . LEU A 1 92 ? 15.358 -4.944 -14.609 1.00 88.88 92 LEU A C 1
ATOM 730 O O . LEU A 1 92 ? 16.157 -5.097 -15.530 1.00 88.88 92 LEU A O 1
ATOM 734 N N . LEU A 1 93 ? 14.034 -4.980 -14.790 1.00 89.12 93 LEU A N 1
ATOM 735 C CA . LEU A 1 93 ? 13.410 -5.208 -16.100 1.00 89.12 93 LEU A CA 1
ATOM 736 C C . LEU A 1 93 ? 13.780 -4.108 -17.108 1.00 89.12 93 LEU A C 1
ATOM 738 O O . LEU A 1 93 ? 14.174 -4.408 -18.231 1.00 89.12 93 LEU A O 1
ATOM 742 N N . LEU A 1 94 ? 13.754 -2.837 -16.691 1.00 86.75 94 LEU A N 1
ATOM 743 C CA . LEU A 1 94 ? 14.152 -1.709 -17.544 1.00 86.75 94 LEU A CA 1
ATOM 744 C C . LEU A 1 94 ? 15.642 -1.739 -17.919 1.00 86.75 94 LEU A C 1
ATOM 746 O O . LEU A 1 94 ? 16.012 -1.316 -19.013 1.00 86.75 94 LEU A O 1
ATOM 750 N N . LYS A 1 95 ? 16.506 -2.236 -17.026 1.00 85.88 95 LYS A N 1
ATOM 751 C CA . LYS A 1 95 ? 17.949 -2.371 -17.279 1.00 85.88 95 LYS A CA 1
ATOM 752 C C . LYS A 1 95 ? 18.286 -3.573 -18.171 1.00 85.88 95 LYS A C 1
ATOM 754 O O . LYS A 1 95 ? 19.325 -3.563 -18.829 1.00 85.88 95 LYS A O 1
ATOM 759 N N . HIS A 1 96 ? 17.425 -4.589 -18.205 1.00 90.00 96 HIS A N 1
ATOM 760 C CA . HIS A 1 96 ? 17.626 -5.830 -18.954 1.00 90.00 96 HIS A CA 1
ATOM 761 C C . HIS A 1 96 ? 16.468 -6.095 -19.934 1.00 90.00 96 HIS A C 1
ATOM 763 O O . HIS A 1 96 ? 15.740 -7.075 -19.772 1.00 90.00 96 HIS A O 1
ATOM 769 N N . PRO A 1 97 ? 16.317 -5.279 -20.995 1.00 79.19 97 PRO A N 1
ATOM 770 C CA . PRO A 1 97 ? 15.169 -5.351 -21.903 1.00 79.19 97 PRO A CA 1
ATOM 771 C C . PRO A 1 97 ? 15.032 -6.692 -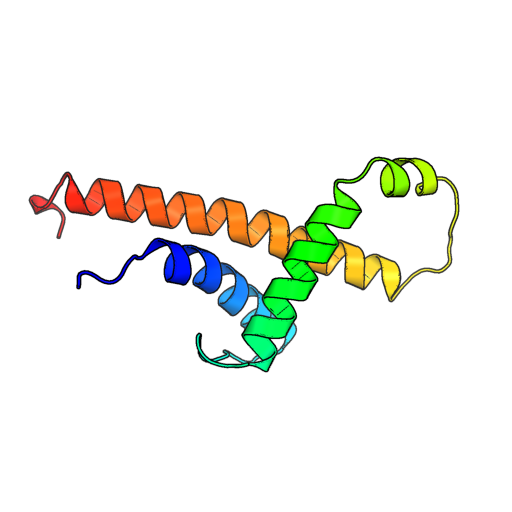2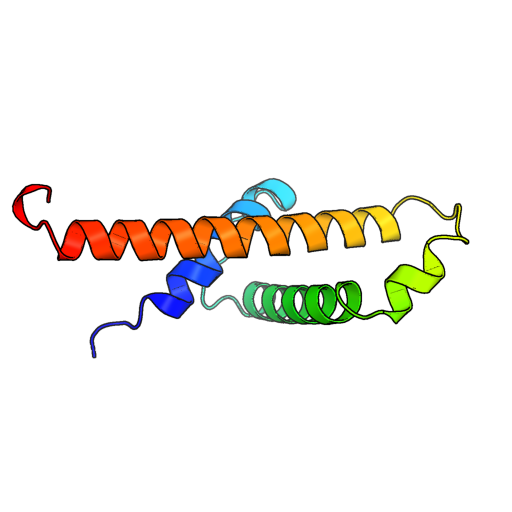2.640 1.00 79.19 97 PRO A C 1
ATOM 773 O O . PRO A 1 97 ? 13.941 -7.024 -23.071 1.00 79.19 97 PRO A O 1
ATOM 776 N N . HIS A 1 98 ? 16.096 -7.495 -22.732 1.00 84.88 98 HIS A N 1
ATOM 777 C CA . HIS A 1 98 ? 16.066 -8.838 -23.331 1.00 84.88 98 HIS A CA 1
ATOM 778 C C . HIS A 1 98 ? 15.316 -9.899 -22.504 1.00 84.88 98 HIS A C 1
ATOM 780 O O . HIS A 1 98 ? 15.139 -11.017 -22.977 1.00 84.88 98 HIS A O 1
ATOM 786 N N . VAL A 1 99 ? 14.940 -9.583 -21.262 1.00 74.00 99 VAL A N 1
ATOM 787 C CA . VAL A 1 99 ? 14.163 -10.463 -20.370 1.00 74.00 99 VAL A CA 1
ATOM 788 C C . VAL A 1 99 ? 12.649 -10.198 -20.503 1.00 74.00 99 VAL A C 1
ATOM 790 O O . VAL A 1 99 ? 11.851 -10.934 -19.928 1.00 74.00 99 VAL A O 1
ATOM 793 N N . THR A 1 100 ? 12.257 -9.174 -21.272 1.00 53.78 100 THR A N 1
ATOM 794 C CA . THR A 1 100 ? 10.860 -8.768 -21.532 1.00 53.78 100 THR A CA 1
ATOM 795 C C . THR A 1 100 ? 10.455 -9.152 -22.946 1.00 53.78 100 THR A C 1
ATOM 797 O O . THR A 1 100 ? 9.286 -9.555 -23.122 1.00 53.78 100 THR A O 1
#

Radius of gyration: 16.76 Å; chains: 1; bounding box: 31×23×54 Å